Protein AF-A0A381IBZ8-F1 (afdb_monomer_lite)

Organism: Clostridioides difficile (NCBI:txid1496)

Sequence (76 aa):
MDLGIYIRDKAGKIVAGFIGVTHGNWLSIKYLWVSEKLRYKGTGSQLLYKAEKIAKERGCKYVFLDTFSFQAPKFL

Foldseek 3Di:
DKDKDFDADPVRDTQWIWIWDADDQEIETDDTDGHPVCPPVCPSVVRVVVSVVVSVVVNHDYYDYDDDCVRCVPPD

Radius of gyration: 12.68 Å; chains: 1; bounding box: 34×27×30 Å

InterPro domains:
  IPR000182 GNAT domain [PF00583] (6-69)
  IPR000182 GNAT domain [PS51186] (1-76)
  IPR016181 Acyl-CoA N-acyltransferase [SSF55729] (6-75)

Structure (mmCIF, N/CA/C/O backbone):
data_AF-A0A381IBZ8-F1
#
_entry.id   AF-A0A381IBZ8-F1
#
loop_
_atom_site.group_PDB
_atom_site.id
_atom_site.type_symbol
_atom_site.label_atom_id
_atom_site.label_alt_id
_atom_site.label_comp_id
_atom_site.label_asym_id
_atom_site.label_entity_id
_atom_site.label_seq_id
_atom_site.pdbx_PDB_ins_code
_atom_site.Cartn_x
_atom_site.Cartn_y
_atom_site.Cartn_z
_atom_site.occupancy
_atom_site.B_iso_or_equiv
_atom_site.auth_seq_id
_atom_site.auth_comp_id
_atom_site.auth_asym_id
_atom_site.auth_atom_id
_atom_site.pdbx_PDB_model_num
ATOM 1 N N . MET A 1 1 ? -0.633 -1.858 -16.694 1.00 92.25 1 MET A N 1
ATOM 2 C CA . MET A 1 1 ? -1.776 -2.713 -16.322 1.00 92.25 1 MET A CA 1
ATOM 3 C C . MET A 1 1 ? -2.275 -2.302 -14.955 1.00 92.25 1 MET A C 1
ATOM 5 O O . MET A 1 1 ? -1.476 -2.240 -14.024 1.00 92.25 1 MET A O 1
ATOM 9 N N . ASP A 1 2 ? -3.563 -2.004 -14.835 1.00 96.00 2 ASP A N 1
ATOM 10 C CA . ASP A 1 2 ? -4.138 -1.571 -13.563 1.00 96.00 2 ASP A CA 1
ATOM 11 C C . ASP A 1 2 ? -4.129 -2.696 -12.514 1.00 96.00 2 ASP A C 1
ATOM 13 O O . ASP A 1 2 ? -4.021 -3.895 -12.814 1.00 96.00 2 ASP A O 1
ATOM 17 N N . LEU A 1 3 ? -4.166 -2.290 -11.248 1.00 96.50 3 LEU A N 1
ATOM 18 C CA . LEU A 1 3 ? -4.214 -3.171 -10.092 1.00 96.50 3 LEU A CA 1
ATOM 19 C C . LEU A 1 3 ? -5.117 -2.554 -9.023 1.00 96.50 3 LEU A C 1
ATOM 21 O O . LEU A 1 3 ? -4.784 -1.521 -8.447 1.00 96.50 3 LEU A O 1
ATOM 25 N N . GLY A 1 4 ? -6.243 -3.211 -8.751 1.00 97.12 4 GLY A N 1
ATOM 26 C CA . GLY A 1 4 ? -7.166 -2.856 -7.676 1.00 97.12 4 GLY A CA 1
ATOM 27 C C . GLY A 1 4 ? -7.262 -3.983 -6.652 1.00 97.12 4 GLY A C 1
ATOM 28 O O . GLY A 1 4 ? -7.443 -5.141 -7.024 1.00 97.12 4 GLY A O 1
ATOM 29 N N . ILE A 1 5 ? -7.146 -3.656 -5.366 1.00 97.44 5 ILE A N 1
ATOM 30 C CA . ILE A 1 5 ? -7.304 -4.608 -4.258 1.00 97.44 5 ILE A CA 1
ATOM 31 C C . ILE A 1 5 ? -8.228 -3.974 -3.228 1.00 97.44 5 ILE A C 1
ATOM 33 O O . ILE A 1 5 ? -7.990 -2.852 -2.794 1.00 97.44 5 ILE A O 1
ATOM 37 N N . TYR A 1 6 ? -9.266 -4.694 -2.808 1.00 96.75 6 TYR A N 1
ATOM 38 C CA . TYR A 1 6 ? -10.281 -4.171 -1.896 1.00 96.75 6 TYR A CA 1
ATOM 39 C C . TYR A 1 6 ? -10.534 -5.142 -0.749 1.00 96.75 6 TYR A C 1
ATOM 41 O O . TYR A 1 6 ? -10.550 -6.358 -0.939 1.00 96.75 6 TYR A O 1
ATOM 49 N N . ILE A 1 7 ? -10.773 -4.592 0.437 1.00 95.56 7 ILE A N 1
ATOM 50 C CA . ILE A 1 7 ? -11.279 -5.329 1.594 1.00 95.56 7 ILE A CA 1
ATOM 51 C C . ILE A 1 7 ? -12.712 -4.871 1.818 1.00 95.56 7 ILE A C 1
ATOM 53 O O . ILE A 1 7 ? -12.983 -3.669 1.907 1.00 95.56 7 ILE A O 1
ATOM 57 N N . ARG A 1 8 ? -13.624 -5.838 1.904 1.00 96.06 8 ARG A N 1
ATOM 58 C CA . ARG A 1 8 ? -15.042 -5.611 2.177 1.00 96.06 8 ARG A CA 1
ATOM 59 C C . ARG A 1 8 ? -15.404 -6.150 3.554 1.00 96.06 8 ARG A C 1
ATOM 61 O O . ARG A 1 8 ? -14.829 -7.143 3.996 1.00 96.06 8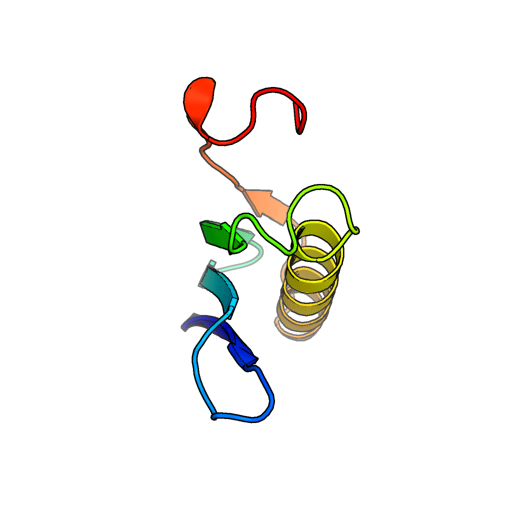 ARG A O 1
ATOM 68 N N . ASP A 1 9 ? -16.326 -5.482 4.234 1.00 94.44 9 ASP A N 1
ATOM 69 C CA . ASP A 1 9 ? -16.918 -5.999 5.466 1.00 94.44 9 ASP A CA 1
ATOM 70 C C . ASP A 1 9 ? -18.001 -7.056 5.181 1.00 94.44 9 ASP A C 1
ATOM 72 O O . ASP A 1 9 ? -18.279 -7.404 4.032 1.00 94.44 9 ASP A O 1
ATOM 76 N N . LYS A 1 10 ? -18.630 -7.568 6.247 1.00 95.25 10 LYS A N 1
ATOM 77 C CA . LYS A 1 10 ? -19.710 -8.563 6.152 1.00 95.25 10 LYS A CA 1
ATOM 78 C C . LYS A 1 10 ? -20.943 -8.057 5.392 1.00 95.25 10 LYS A C 1
ATOM 80 O O . LYS A 1 10 ? -21.700 -8.875 4.888 1.00 95.25 10 LYS A O 1
ATOM 85 N N . ALA A 1 11 ? -21.141 -6.742 5.309 1.00 96.00 11 ALA A N 1
ATOM 86 C CA . ALA A 1 11 ? -22.230 -6.119 4.558 1.00 96.00 11 ALA A CA 1
ATOM 87 C C . ALA A 1 11 ? -21.834 -5.810 3.099 1.00 96.00 11 ALA A C 1
ATOM 89 O O . ALA A 1 11 ? -22.609 -5.210 2.359 1.00 96.00 11 ALA A O 1
ATOM 90 N N . GLY A 1 12 ? -20.624 -6.192 2.671 1.00 95.50 12 GLY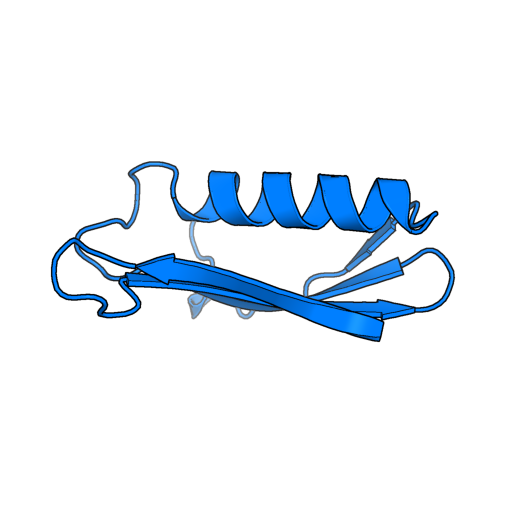 A N 1
ATOM 91 C CA . GLY A 1 12 ? -20.118 -5.964 1.318 1.00 95.50 12 GLY A CA 1
ATOM 92 C C . GLY A 1 12 ? -19.563 -4.557 1.075 1.00 95.50 12 GLY A C 1
ATOM 93 O O . GLY A 1 12 ? -19.110 -4.266 -0.040 1.00 95.50 12 GLY A O 1
ATOM 94 N N . LYS A 1 13 ? -19.536 -3.684 2.090 1.00 95.94 13 LYS A N 1
ATOM 95 C CA . LYS A 1 13 ? -19.011 -2.319 1.967 1.00 95.94 13 LYS A CA 1
ATOM 96 C C . LYS A 1 13 ? -17.488 -2.345 1.917 1.00 95.94 13 LYS A C 1
ATOM 98 O O . LYS A 1 13 ? -16.847 -3.036 2.702 1.00 95.94 13 LYS A O 1
ATOM 103 N N . ILE A 1 14 ? -16.894 -1.563 1.014 1.00 96.31 14 ILE A N 1
ATOM 104 C CA . ILE A 1 14 ? -15.436 -1.399 0.949 1.00 96.31 14 ILE A CA 1
ATOM 105 C C . ILE A 1 14 ? -14.973 -0.635 2.193 1.00 96.31 14 ILE A C 1
ATOM 107 O O . ILE A 1 14 ? -15.373 0.507 2.422 1.00 96.31 14 ILE A O 1
ATOM 111 N N . VAL A 1 15 ? -14.120 -1.272 2.991 1.00 96.69 15 VAL A N 1
ATOM 112 C CA . VAL A 1 15 ? -13.570 -0.722 4.241 1.00 96.69 15 VAL A CA 1
ATOM 113 C C . VAL A 1 15 ? -12.072 -0.436 4.162 1.00 96.69 15 VAL A C 1
ATOM 115 O O . VAL A 1 15 ? -11.534 0.237 5.043 1.00 96.69 15 VAL A O 1
ATOM 118 N N . ALA A 1 16 ? -11.404 -0.908 3.110 1.00 96.44 16 ALA A N 1
ATOM 119 C CA . ALA A 1 16 ? -10.060 -0.499 2.721 1.00 96.44 16 ALA A CA 1
ATOM 120 C C . ALA A 1 16 ? -9.819 -0.829 1.239 1.00 96.44 16 ALA A C 1
ATOM 122 O O . ALA A 1 16 ? -10.446 -1.745 0.697 1.00 96.44 16 ALA A O 1
ATOM 123 N N . GLY A 1 17 ? -8.910 -0.111 0.585 1.00 96.25 17 GLY A N 1
ATOM 124 C CA . GLY A 1 17 ? -8.596 -0.332 -0.820 1.00 96.25 17 GLY A CA 1
ATOM 125 C C . GLY A 1 17 ? -7.230 0.195 -1.243 1.00 96.25 17 GLY A C 1
ATOM 126 O O . GLY A 1 17 ? -6.692 1.129 -0.652 1.00 96.25 17 GLY A O 1
ATOM 127 N N . PHE A 1 18 ? -6.700 -0.427 -2.287 1.00 95.56 18 PHE A N 1
ATOM 128 C CA . PHE A 1 18 ? -5.485 -0.063 -2.999 1.00 95.56 18 PHE A CA 1
ATOM 129 C C . PHE A 1 18 ? -5.811 0.043 -4.488 1.00 95.56 18 PHE A C 1
ATOM 131 O O . PHE A 1 18 ? -6.474 -0.839 -5.040 1.00 95.56 18 PHE A O 1
ATOM 138 N N . ILE A 1 19 ? -5.317 1.096 -5.132 1.00 96.44 19 ILE A N 1
ATOM 139 C CA . ILE A 1 19 ? -5.352 1.273 -6.582 1.00 96.44 19 ILE A CA 1
ATOM 140 C C . ILE A 1 19 ? -3.950 1.673 -7.030 1.00 96.44 19 ILE A C 1
ATOM 142 O O . ILE A 1 19 ? -3.361 2.622 -6.510 1.00 96.44 19 ILE A O 1
ATOM 146 N N . GLY A 1 20 ? -3.434 0.971 -8.029 1.00 95.50 20 GLY A N 1
ATOM 147 C CA . GLY A 1 20 ? -2.138 1.241 -8.629 1.00 95.50 20 GLY A CA 1
ATOM 148 C C . GLY A 1 20 ? -2.078 0.777 -10.075 1.00 95.50 20 GLY A C 1
ATOM 149 O O . GLY A 1 20 ? -3.042 0.249 -10.629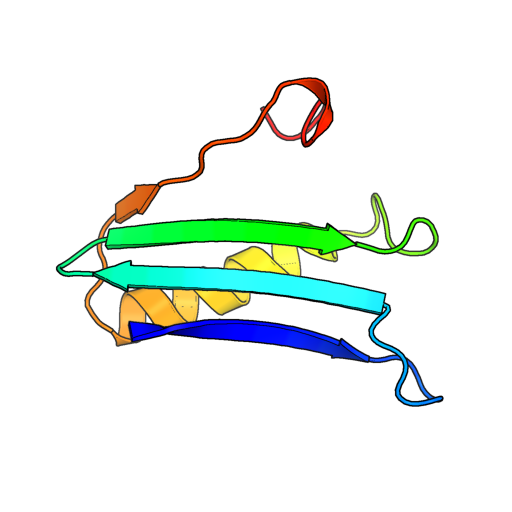 1.00 95.50 20 GLY A O 1
ATOM 150 N N . VAL A 1 21 ? -0.920 0.977 -10.687 1.00 96.56 21 VAL A N 1
ATOM 151 C CA . VAL A 1 21 ? -0.631 0.537 -12.050 1.00 96.56 21 VAL A CA 1
ATOM 152 C C . VAL A 1 21 ? 0.755 -0.086 -12.091 1.00 96.56 21 VAL A C 1
ATOM 154 O O . VAL A 1 21 ? 1.690 0.429 -11.487 1.00 96.56 21 VAL A O 1
ATOM 157 N N . THR A 1 22 ? 0.898 -1.198 -12.805 1.00 96.06 22 THR A N 1
ATOM 158 C CA . THR A 1 22 ? 2.209 -1.755 -13.147 1.00 96.06 22 THR A CA 1
ATOM 159 C C . THR A 1 22 ? 2.595 -1.353 -14.567 1.00 96.06 22 THR A C 1
ATOM 161 O O . THR A 1 22 ? 1.787 -1.504 -15.491 1.00 96.06 22 THR A O 1
ATOM 164 N N . HIS A 1 23 ? 3.811 -0.849 -14.761 1.00 94.56 23 HIS A N 1
ATOM 165 C CA . HIS A 1 23 ? 4.351 -0.470 -16.068 1.00 94.56 23 HIS A CA 1
ATOM 166 C C . HIS A 1 23 ? 5.853 -0.768 -16.127 1.00 94.56 23 HIS A C 1
ATOM 168 O O . HIS A 1 23 ? 6.598 -0.378 -15.230 1.00 94.56 23 HIS A O 1
ATOM 174 N N . GLY A 1 24 ? 6.299 -1.480 -17.166 1.00 93.00 24 GLY A N 1
ATOM 175 C CA . GLY A 1 24 ? 7.662 -2.011 -17.221 1.00 93.00 24 GLY A CA 1
ATOM 176 C C . GLY A 1 24 ? 7.974 -2.836 -15.969 1.00 93.00 24 GLY A C 1
ATOM 177 O O . GLY A 1 24 ? 7.214 -3.724 -15.593 1.00 93.00 24 GLY A O 1
ATOM 178 N N . ASN A 1 25 ? 9.062 -2.493 -15.285 1.00 95.12 25 ASN A N 1
ATOM 179 C CA . ASN A 1 25 ? 9.466 -3.099 -14.017 1.00 95.12 25 ASN A CA 1
ATOM 180 C C . ASN A 1 25 ? 9.011 -2.304 -12.772 1.00 95.12 25 ASN A C 1
ATOM 182 O O . ASN A 1 25 ? 9.552 -2.531 -11.688 1.00 95.12 25 ASN A O 1
ATOM 186 N N . TRP A 1 26 ? 8.025 -1.412 -12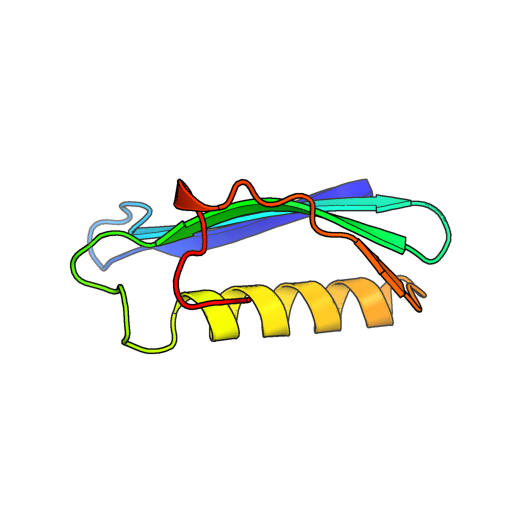.893 1.00 96.12 26 TRP A N 1
ATOM 187 C CA . TRP A 1 26 ? 7.549 -0.557 -11.800 1.00 96.12 26 TRP A CA 1
ATOM 188 C C . TRP A 1 26 ? 6.112 -0.867 -11.384 1.00 96.12 26 TRP A C 1
ATOM 190 O O . TRP A 1 26 ? 5.243 -1.091 -12.229 1.00 96.12 26 TRP A O 1
ATOM 200 N N . LEU A 1 27 ? 5.855 -0.798 -10.077 1.00 96.25 27 LEU A N 1
ATOM 201 C CA . LEU A 1 27 ? 4.530 -0.615 -9.488 1.00 96.25 27 LEU A CA 1
ATOM 202 C C . LEU A 1 27 ? 4.387 0.839 -9.030 1.00 96.25 27 LEU A C 1
ATOM 204 O O . LEU A 1 27 ? 5.118 1.273 -8.145 1.00 96.25 27 LEU A O 1
ATOM 208 N N . SER A 1 28 ? 3.416 1.565 -9.574 1.00 95.06 28 SER A N 1
ATOM 209 C CA . SER A 1 28 ? 3.050 2.904 -9.110 1.00 95.06 28 SER A CA 1
ATOM 210 C C . SER A 1 28 ? 1.771 2.845 -8.284 1.00 95.06 28 SER A C 1
ATOM 212 O O . SER A 1 28 ? 0.724 2.396 -8.766 1.00 95.06 28 SER A O 1
ATOM 214 N N . ILE A 1 29 ? 1.847 3.309 -7.041 1.00 93.50 29 ILE A N 1
ATOM 215 C CA . ILE A 1 29 ? 0.709 3.382 -6.124 1.00 93.50 29 ILE A CA 1
ATOM 216 C C . ILE A 1 29 ? -0.024 4.701 -6.370 1.00 93.50 29 ILE A C 1
ATOM 218 O O . ILE A 1 29 ? 0.573 5.765 -6.247 1.00 93.50 29 ILE A O 1
ATOM 222 N N . LYS A 1 30 ? -1.314 4.635 -6.725 1.00 92.12 30 LYS A N 1
ATOM 223 C CA . LYS A 1 30 ? -2.148 5.827 -6.960 1.00 92.12 30 LYS A CA 1
ATOM 224 C C . LYS A 1 30 ? -2.983 6.188 -5.738 1.00 92.12 30 LYS A C 1
ATOM 226 O O . LYS A 1 30 ? -3.057 7.349 -5.362 1.00 92.12 30 LYS A O 1
ATOM 231 N N . TYR A 1 31 ? -3.616 5.189 -5.124 1.00 91.75 31 TYR A N 1
ATOM 232 C CA . TYR A 1 31 ? -4.450 5.383 -3.943 1.00 91.75 31 TYR A CA 1
ATOM 233 C C . TYR A 1 31 ? -4.270 4.234 -2.961 1.00 91.75 31 TYR A C 1
ATOM 235 O O . TYR A 1 31 ? -4.332 3.063 -3.335 1.00 91.75 31 TYR A O 1
ATOM 243 N N . LEU A 1 32 ? -4.130 4.580 -1.686 1.00 92.12 32 LEU A N 1
ATOM 244 C CA . LEU A 1 32 ? -4.241 3.663 -0.562 1.00 92.12 32 LEU A CA 1
ATOM 245 C C . LEU A 1 32 ? -5.181 4.296 0.458 1.00 92.12 32 LEU A C 1
ATOM 247 O O . LEU A 1 32 ? -4.947 5.404 0.932 1.00 92.12 32 LEU A O 1
ATOM 251 N N . TRP A 1 33 ? -6.258 3.595 0.790 1.00 93.38 33 TRP A N 1
ATOM 252 C CA . TRP A 1 33 ? -7.250 4.087 1.732 1.00 93.38 33 TRP A CA 1
ATOM 253 C C . TRP A 1 33 ? -7.657 2.997 2.711 1.00 93.38 33 TRP A C 1
ATOM 255 O O . TRP A 1 33 ? -7.871 1.841 2.346 1.00 93.38 33 TRP A O 1
ATOM 265 N N . VAL A 1 34 ? -7.798 3.385 3.973 1.00 93.69 34 VAL A N 1
ATOM 266 C CA . VAL A 1 34 ? -8.272 2.525 5.053 1.00 93.69 34 VAL A CA 1
ATOM 267 C C . VAL A 1 34 ? -9.296 3.317 5.857 1.00 93.69 34 VAL A C 1
ATOM 269 O O . VAL A 1 34 ? -9.012 4.436 6.306 1.00 93.69 34 VAL A O 1
ATOM 272 N N . SER A 1 35 ? -10.482 2.733 6.044 1.00 94.62 35 SER A N 1
ATOM 273 C CA . SER A 1 35 ? -11.514 3.300 6.913 1.00 94.62 35 SER A CA 1
ATOM 274 C C . SER A 1 35 ? -10.973 3.521 8.324 1.00 94.62 35 SER A C 1
ATOM 276 O O . SER A 1 35 ? -10.159 2.745 8.823 1.00 94.62 35 SER A O 1
ATOM 278 N N . GLU A 1 36 ? -11.438 4.571 8.995 1.00 91.06 36 GLU A N 1
ATOM 279 C CA . GLU A 1 36 ? -10.905 4.988 10.300 1.00 91.06 36 GLU A CA 1
ATOM 280 C C . GLU A 1 36 ? -10.910 3.869 11.345 1.00 91.06 36 GLU A C 1
ATOM 282 O O . GLU A 1 36 ? -9.928 3.683 12.056 1.00 91.06 36 GLU A O 1
ATOM 287 N N . LYS A 1 37 ? -11.960 3.038 11.351 1.00 90.25 37 LYS A N 1
ATOM 288 C CA . LYS A 1 37 ? -12.116 1.883 12.255 1.00 90.25 37 LYS A CA 1
ATOM 289 C C . LYS A 1 37 ? -11.000 0.832 12.122 1.00 90.25 37 LYS A C 1
ATOM 291 O O . LYS A 1 37 ? -10.799 0.023 13.037 1.00 90.25 37 LYS A O 1
ATOM 296 N N . LEU A 1 38 ? -10.320 0.816 10.975 1.00 89.44 38 LEU A N 1
ATOM 297 C CA . LEU A 1 38 ? -9.274 -0.136 10.600 1.00 89.44 38 LEU A CA 1
ATOM 298 C C . LEU A 1 38 ? -7.878 0.499 10.498 1.00 89.44 38 LEU A C 1
ATOM 300 O O . LEU A 1 38 ? -6.907 -0.217 10.222 1.00 89.44 38 LEU A O 1
ATOM 304 N N . ARG A 1 39 ? -7.753 1.817 10.712 1.00 88.12 39 ARG A N 1
ATOM 305 C CA . ARG A 1 39 ? -6.447 2.492 10.757 1.00 88.12 39 ARG A CA 1
ATOM 306 C C . ARG A 1 39 ? -5.642 1.998 11.958 1.00 88.12 39 ARG A C 1
ATOM 308 O O . ARG A 1 39 ? -6.205 1.571 12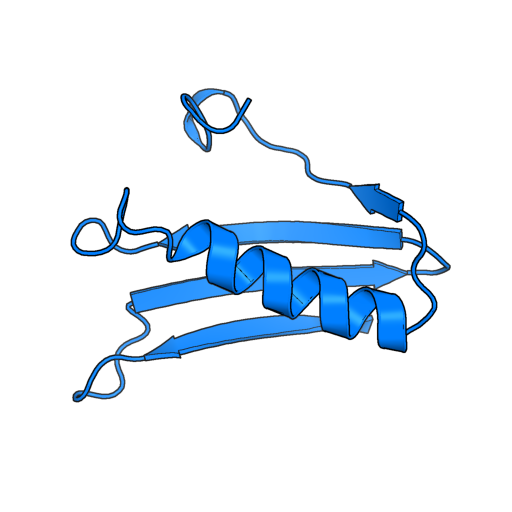.961 1.00 88.12 39 ARG A O 1
ATOM 315 N N . TYR A 1 40 ? -4.316 2.018 11.822 1.00 85.69 40 TYR A N 1
ATOM 316 C CA . TYR A 1 40 ? -3.357 1.555 12.839 1.00 85.69 40 TYR A CA 1
ATOM 317 C C . TYR A 1 40 ? -3.474 0.072 13.243 1.00 85.69 40 TYR A C 1
ATOM 319 O O . TYR A 1 40 ? -2.850 -0.353 14.206 1.00 85.69 40 TYR A O 1
ATOM 327 N N . LYS A 1 41 ? -4.222 -0.738 12.479 1.00 89.44 41 LYS A N 1
ATOM 328 C CA . LYS A 1 41 ? -4.368 -2.194 12.679 1.00 89.44 41 LYS A CA 1
ATOM 329 C C . LYS A 1 41 ? -3.633 -3.034 11.624 1.00 89.44 41 LYS A C 1
ATOM 331 O O . LYS A 1 41 ? -3.960 -4.195 11.421 1.00 89.44 41 LYS A O 1
ATOM 336 N N . GLY A 1 42 ? -2.697 -2.436 10.883 1.00 89.88 42 GLY A N 1
ATOM 337 C CA . GLY A 1 42 ? -1.922 -3.124 9.837 1.00 89.88 42 GLY A CA 1
ATOM 338 C C . GLY A 1 42 ? -2.649 -3.351 8.501 1.00 89.88 42 GLY A C 1
ATOM 339 O O . GLY A 1 42 ? -2.049 -3.865 7.561 1.00 89.88 42 GLY A O 1
ATOM 340 N N . THR A 1 43 ? -3.909 -2.922 8.360 1.00 93.31 43 THR A N 1
ATOM 341 C CA . THR A 1 43 ? -4.711 -3.106 7.131 1.00 93.31 43 THR A CA 1
ATOM 342 C C . THR A 1 43 ? -4.048 -2.513 5.881 1.00 93.31 43 THR A C 1
ATOM 344 O O . THR A 1 43 ? -4.066 -3.127 4.817 1.00 93.31 43 THR A O 1
ATOM 347 N N . GLY A 1 44 ? -3.433 -1.330 6.003 1.00 91.62 44 GLY A N 1
ATOM 348 C CA . GLY A 1 44 ? -2.706 -0.693 4.898 1.00 91.62 44 GLY A CA 1
ATOM 349 C C . GLY A 1 44 ? -1.496 -1.518 4.458 1.00 91.62 44 GLY A C 1
ATOM 350 O O . GLY A 1 44 ? -1.341 -1.802 3.275 1.00 91.62 44 GLY A O 1
ATOM 351 N N . SER A 1 45 ? -0.698 -1.995 5.416 1.00 91.81 45 SER A N 1
ATOM 352 C CA . SER A 1 45 ? 0.451 -2.870 5.159 1.00 91.81 45 SER A CA 1
ATOM 353 C C . SER A 1 45 ? 0.035 -4.181 4.490 1.00 91.81 45 SER A C 1
ATOM 355 O O . SER A 1 45 ? 0.706 -4.647 3.575 1.00 91.81 45 SER A O 1
ATOM 357 N N . GLN A 1 46 ? -1.110 -4.753 4.878 1.00 94.44 46 GLN A N 1
ATOM 358 C CA . GLN A 1 46 ? -1.646 -5.951 4.232 1.00 94.44 46 GLN A CA 1
ATOM 359 C C . GLN A 1 46 ? -1.997 -5.708 2.754 1.00 94.44 46 GLN A C 1
ATOM 361 O O . GLN A 1 46 ? -1.748 -6.571 1.910 1.00 94.44 46 GLN A O 1
ATOM 366 N N . LEU A 1 47 ? -2.582 -4.550 2.433 1.00 95.31 47 LEU A N 1
ATOM 367 C CA . LEU A 1 47 ? -2.885 -4.171 1.052 1.00 95.31 47 LEU A CA 1
ATOM 368 C C . LEU A 1 47 ? -1.607 -3.985 0.230 1.00 95.31 47 LEU A C 1
ATOM 370 O O . LEU A 1 47 ? -1.527 -4.513 -0.879 1.00 95.31 47 LEU A O 1
ATOM 374 N N . LEU A 1 48 ? -0.605 -3.303 0.792 1.00 94.00 48 LEU A N 1
ATOM 375 C CA . LEU A 1 48 ? 0.697 -3.108 0.152 1.00 94.00 48 LEU A CA 1
ATOM 376 C C . LEU A 1 48 ? 1.396 -4.439 -0.122 1.00 94.00 48 LEU A C 1
ATOM 378 O O . LEU A 1 48 ? 1.796 -4.691 -1.252 1.00 94.00 48 LEU A O 1
ATOM 382 N N . TYR A 1 49 ? 1.437 -5.341 0.860 1.00 94.81 49 TYR A N 1
ATOM 383 C CA . TYR A 1 49 ? 2.043 -6.661 0.690 1.00 94.81 49 TYR A CA 1
ATOM 384 C C . TYR A 1 49 ? 1.392 -7.462 -0.448 1.00 94.81 49 TYR A C 1
ATOM 386 O O . TYR A 1 49 ? 2.076 -8.081 -1.266 1.00 94.81 49 TYR A O 1
ATOM 394 N N . LYS A 1 50 ? 0.055 -7.426 -0.545 1.00 96.31 50 LYS A N 1
ATOM 395 C CA . LYS A 1 50 ? -0.662 -8.067 -1.658 1.00 96.31 50 LYS A CA 1
ATOM 396 C C . LYS A 1 50 ? -0.323 -7.413 -2.999 1.00 96.31 50 LYS A C 1
ATOM 398 O O . LYS A 1 50 ? -0.122 -8.130 -3.977 1.00 96.31 50 LYS A O 1
ATOM 403 N N . ALA A 1 51 ? -0.247 -6.084 -3.046 1.00 96.00 51 ALA A N 1
ATOM 404 C CA . ALA A 1 51 ? 0.108 -5.358 -4.260 1.00 96.00 51 ALA A CA 1
ATOM 405 C C . ALA A 1 51 ? 1.537 -5.673 -4.721 1.00 96.00 51 ALA A C 1
ATOM 407 O O . ALA A 1 51 ? 1.749 -5.951 -5.900 1.00 96.00 51 ALA A O 1
ATOM 408 N N . GLU A 1 52 ? 2.498 -5.712 -3.799 1.00 93.94 52 GLU A N 1
ATOM 409 C CA . GLU A 1 52 ? 3.891 -6.069 -4.078 1.00 93.94 52 GLU A CA 1
ATOM 410 C C . GLU A 1 52 ? 4.035 -7.497 -4.588 1.00 93.94 52 GLU A C 1
ATOM 412 O O . GLU A 1 52 ? 4.792 -7.734 -5.527 1.00 93.94 52 GLU A O 1
ATOM 417 N N . LYS A 1 53 ? 3.305 -8.454 -4.003 1.00 96.81 53 LYS A N 1
ATOM 418 C CA . LYS A 1 53 ? 3.321 -9.841 -4.478 1.00 96.81 53 LYS A CA 1
ATOM 419 C C . LYS A 1 53 ? 2.866 -9.924 -5.937 1.00 96.81 53 LYS A C 1
ATOM 421 O O . LYS A 1 53 ? 3.574 -10.493 -6.762 1.00 96.81 53 LYS A O 1
ATOM 426 N N . ILE A 1 54 ? 1.745 -9.281 -6.263 1.00 96.50 54 ILE A N 1
ATOM 427 C CA . ILE A 1 54 ? 1.217 -9.243 -7.634 1.00 96.50 54 ILE A CA 1
ATOM 428 C C . ILE A 1 54 ? 2.184 -8.507 -8.572 1.00 96.50 54 ILE A C 1
ATOM 430 O O . ILE A 1 54 ? 2.382 -8.918 -9.711 1.00 96.50 54 ILE A O 1
ATOM 434 N N . ALA A 1 55 ? 2.812 -7.425 -8.115 1.00 95.88 55 ALA A N 1
ATOM 435 C CA . ALA A 1 55 ? 3.799 -6.702 -8.907 1.00 95.88 55 ALA A CA 1
ATOM 436 C C . ALA A 1 55 ? 5.040 -7.560 -9.200 1.00 95.88 55 ALA A C 1
ATOM 438 O O . ALA A 1 55 ? 5.493 -7.593 -10.342 1.00 95.88 55 ALA A O 1
ATOM 439 N N . LYS A 1 56 ? 5.545 -8.312 -8.214 1.00 96.12 56 LYS A N 1
ATOM 440 C CA . LYS A 1 56 ? 6.652 -9.266 -8.398 1.00 96.12 56 LYS A CA 1
ATOM 441 C C . LYS A 1 56 ? 6.293 -10.360 -9.402 1.00 96.12 56 LYS A C 1
ATOM 443 O O . LYS A 1 56 ? 7.088 -10.640 -10.292 1.00 96.12 56 LYS A O 1
ATOM 448 N N . GLU A 1 57 ? 5.087 -10.919 -9.313 1.00 96.50 57 GLU A N 1
ATOM 449 C CA . GLU A 1 57 ? 4.569 -11.897 -10.285 1.00 96.50 57 GLU A CA 1
ATOM 450 C C . GLU A 1 57 ? 4.484 -11.311 -11.706 1.00 96.50 57 GLU A C 1
ATOM 452 O O . GLU A 1 57 ? 4.706 -12.016 -12.685 1.00 96.50 57 GLU A O 1
ATOM 457 N N . ARG A 1 58 ? 4.239 -10.000 -11.828 1.00 95.81 58 ARG A N 1
ATOM 458 C CA . ARG A 1 58 ? 4.252 -9.258 -13.101 1.00 95.81 58 ARG A CA 1
ATOM 459 C C . ARG A 1 58 ? 5.655 -8.826 -13.558 1.00 95.81 58 ARG A C 1
ATOM 461 O O . ARG A 1 58 ? 5.768 -8.118 -14.555 1.00 95.81 58 ARG A O 1
ATOM 468 N N . GLY A 1 59 ? 6.717 -9.214 -12.849 1.00 96.25 59 GLY A N 1
ATOM 469 C CA . GLY A 1 59 ? 8.101 -8.862 -13.184 1.00 96.25 59 GLY A CA 1
ATOM 470 C C . GLY A 1 59 ? 8.541 -7.464 -12.733 1.00 96.25 59 GLY A C 1
ATOM 471 O O . GLY A 1 59 ? 9.611 -6.996 -13.133 1.00 96.25 59 GLY A O 1
ATOM 472 N N . CYS A 1 60 ? 7.755 -6.782 -11.894 1.00 96.12 60 CYS A N 1
ATOM 473 C CA . CYS A 1 60 ? 8.170 -5.515 -11.305 1.00 96.12 60 CYS A CA 1
ATOM 474 C C . CYS A 1 60 ? 9.305 -5.721 -10.292 1.00 96.12 60 CYS A C 1
ATOM 476 O O . CYS A 1 60 ? 9.291 -6.650 -9.485 1.00 96.12 60 CYS A O 1
ATOM 478 N N . LYS A 1 61 ? 10.277 -4.810 -10.324 1.00 94.31 61 LYS A N 1
ATOM 479 C CA . LYS A 1 61 ? 11.453 -4.761 -9.445 1.00 94.31 61 LYS A CA 1
ATOM 480 C C . LYS A 1 61 ? 11.443 -3.550 -8.518 1.00 94.31 61 LYS A C 1
ATOM 482 O O . LYS A 1 61 ? 12.126 -3.565 -7.501 1.00 94.31 61 LYS A O 1
ATOM 487 N N . TYR A 1 62 ? 10.674 -2.523 -8.868 1.00 92.50 62 TYR A N 1
ATOM 488 C CA . TYR A 1 62 ? 10.653 -1.251 -8.167 1.00 92.50 62 TYR A CA 1
ATOM 489 C C . TYR A 1 62 ? 9.224 -0.834 -7.821 1.00 92.50 62 TYR A C 1
ATOM 491 O O . TYR A 1 62 ? 8.267 -1.194 -8.514 1.00 92.50 62 TYR A O 1
ATOM 499 N N . VAL A 1 63 ? 9.091 -0.053 -6.751 1.00 88.50 63 VAL A N 1
ATOM 500 C CA . VAL A 1 63 ? 7.827 0.536 -6.306 1.00 88.50 63 VAL A CA 1
ATOM 501 C C . VAL A 1 63 ? 8.009 2.045 -6.219 1.00 88.50 63 VAL A C 1
ATOM 503 O O . VAL A 1 63 ? 9.005 2.522 -5.683 1.00 88.50 63 VAL A O 1
ATOM 506 N N . PHE A 1 64 ? 7.044 2.782 -6.753 1.00 86.81 64 PHE A N 1
ATOM 507 C CA . PHE A 1 64 ? 6.959 4.230 -6.663 1.00 86.81 64 PHE A CA 1
ATOM 508 C C . PHE A 1 64 ? 5.647 4.617 -5.977 1.00 86.81 64 PHE A C 1
ATOM 510 O O . PHE A 1 64 ? 4.567 4.162 -6.369 1.00 86.81 64 PHE A O 1
ATOM 517 N N . LEU A 1 65 ? 5.745 5.460 -4.956 1.00 84.19 65 LEU A N 1
ATOM 518 C CA . LEU A 1 65 ? 4.617 6.062 -4.258 1.00 84.19 65 LEU A CA 1
ATOM 519 C C . LEU A 1 65 ? 4.877 7.560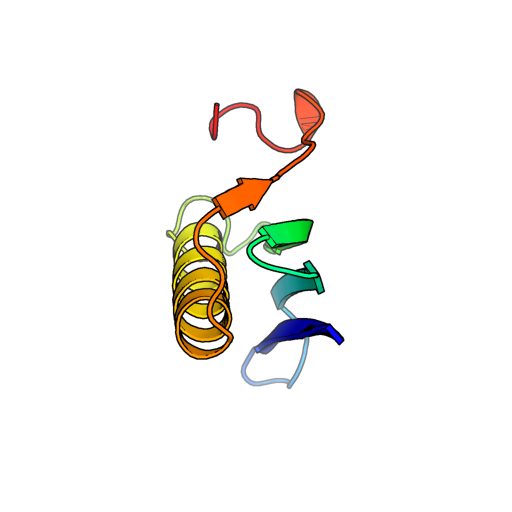 -4.180 1.00 84.19 65 LEU A C 1
ATOM 521 O O . LEU A 1 65 ? 5.913 7.974 -3.668 1.00 84.19 65 LEU A O 1
ATOM 525 N N . ASP A 1 66 ? 3.915 8.343 -4.647 1.00 76.31 66 ASP A N 1
ATOM 526 C CA . ASP A 1 66 ? 3.836 9.761 -4.329 1.00 76.31 66 ASP A CA 1
ATOM 527 C C . ASP A 1 66 ? 2.810 9.911 -3.203 1.00 76.31 66 ASP A C 1
ATOM 529 O O . ASP A 1 66 ? 1.672 9.445 -3.323 1.00 76.31 66 ASP A O 1
ATOM 533 N N . THR A 1 67 ? 3.237 10.457 -2.068 1.00 72.94 67 THR A N 1
ATOM 534 C CA . THR A 1 67 ? 2.363 10.690 -0.922 1.00 72.94 67 THR A CA 1
ATOM 535 C C . THR A 1 67 ? 2.556 12.108 -0.430 1.00 72.94 67 THR A C 1
ATOM 537 O O . THR A 1 67 ? 3.669 12.537 -0.126 1.00 72.94 67 THR A O 1
ATOM 540 N N . PHE A 1 68 ? 1.454 12.831 -0.264 1.00 64.81 68 PHE A N 1
ATOM 541 C CA . PHE A 1 68 ? 1.498 14.085 0.468 1.00 64.81 68 PHE A CA 1
ATOM 542 C C . PHE A 1 68 ? 1.721 13.807 1.959 1.00 64.81 68 PHE A C 1
ATOM 544 O O . PHE A 1 68 ? 1.264 12.792 2.499 1.00 64.81 68 PHE A O 1
ATOM 551 N N . SER A 1 69 ? 2.368 14.743 2.652 1.00 58.78 69 SER A N 1
ATOM 552 C CA . SER A 1 69 ? 2.661 14.653 4.091 1.00 58.78 69 SER A CA 1
ATOM 553 C C . SER A 1 69 ? 1.416 14.386 4.950 1.00 58.78 69 SER A C 1
ATOM 555 O O . SER A 1 69 ? 1.485 13.661 5.940 1.00 58.78 69 SER A O 1
ATOM 557 N N . PHE A 1 70 ? 0.248 14.893 4.545 1.00 63.75 70 PHE A N 1
ATOM 558 C CA . PHE A 1 70 ? -1.024 14.670 5.240 1.00 63.75 70 PHE A CA 1
ATOM 559 C C . PHE A 1 70 ? -1.660 13.292 4.980 1.00 63.75 70 PHE A C 1
ATOM 561 O O . PHE A 1 70 ? -2.521 12.862 5.746 1.00 63.75 70 PHE A O 1
ATOM 568 N N . GLN A 1 71 ? -1.267 12.589 3.913 1.00 62.03 71 GLN A N 1
ATOM 569 C CA . GLN A 1 71 ? -1.818 11.270 3.565 1.00 62.03 71 GLN A CA 1
ATOM 570 C C . GLN A 1 71 ? -1.144 10.138 4.347 1.00 62.03 71 GLN A C 1
ATOM 572 O O . GLN A 1 71 ? -1.748 9.086 4.563 1.00 62.03 71 GLN A O 1
ATOM 577 N N . ALA A 1 72 ? 0.091 10.369 4.793 1.00 60.44 72 ALA A N 1
ATOM 578 C CA . ALA A 1 72 ? 0.955 9.354 5.374 1.00 60.44 72 ALA A CA 1
ATOM 579 C C . ALA A 1 72 ? 1.848 9.896 6.514 1.00 60.44 72 ALA A C 1
ATOM 581 O O . ALA A 1 72 ? 3.029 9.563 6.554 1.00 60.44 72 ALA A O 1
ATOM 582 N N . PRO A 1 73 ? 1.332 10.675 7.491 1.00 55.34 73 PRO A N 1
ATOM 583 C CA . PRO A 1 73 ? 2.178 11.372 8.471 1.00 55.34 73 PRO A CA 1
ATOM 584 C C . PRO A 1 73 ? 2.954 10.448 9.429 1.00 55.34 73 PRO A C 1
ATOM 586 O O . PRO A 1 73 ? 3.775 10.930 10.197 1.00 55.34 73 PRO A O 1
ATOM 589 N N . LYS A 1 74 ? 2.667 9.137 9.432 1.00 56.91 74 LYS A N 1
ATOM 590 C CA . LYS A 1 74 ? 3.382 8.109 10.216 1.00 56.91 74 LYS A CA 1
ATOM 591 C C . LYS A 1 74 ? 3.935 6.961 9.357 1.00 56.91 74 LYS A C 1
ATOM 593 O O . LYS A 1 74 ? 4.267 5.910 9.895 1.00 56.91 74 LYS A O 1
ATOM 598 N N . PHE A 1 75 ? 3.885 7.101 8.033 1.00 52.78 75 PHE A N 1
ATOM 599 C CA . PHE A 1 75 ? 4.307 6.068 7.078 1.00 52.78 75 PHE A CA 1
ATOM 600 C C . PHE A 1 75 ? 5.685 6.375 6.476 1.00 52.78 75 PHE A C 1
ATOM 602 O O . PHE A 1 75 ? 6.375 5.435 6.087 1.00 52.78 75 PHE A O 1
ATOM 609 N N . LEU A 1 76 ? 6.054 7.661 6.413 1.00 43.81 76 LEU A N 1
ATOM 610 C CA . LEU A 1 76 ? 7.410 8.155 6.164 1.00 43.81 76 LEU A CA 1
ATOM 611 C C . LEU A 1 76 ? 8.125 8.428 7.490 1.00 43.81 76 LEU A C 1
ATOM 613 O O . LEU A 1 76 ? 7.428 8.868 8.435 1.00 43.81 76 LEU A O 1
#

pLDDT: mean 89.23, std 12.48, range [43.81, 97.44]

Secondary structure (DSSP, 8-state):
-EEEEEEE-TTS-EEEEEEEEEETTEEEEEEEEE-GGGTTTTHHHHHHHHHHHHHHHTT--EEEE---TTT-TTT-